Protein AF-A0A3P6ANQ4-F1 (afdb_monomer_lite)

Structure (mmCIF, N/CA/C/O backbone):
data_AF-A0A3P6ANQ4-F1
#
_entry.id   AF-A0A3P6ANQ4-F1
#
loop_
_atom_site.group_PDB
_atom_site.id
_atom_site.type_symbol
_atom_site.label_atom_id
_atom_site.label_alt_id
_atom_site.label_comp_id
_atom_site.label_asym_id
_atom_site.label_entity_id
_atom_site.label_seq_id
_atom_site.pdbx_PDB_ins_code
_atom_site.Cartn_x
_atom_site.Cartn_y
_atom_site.Cartn_z
_atom_site.occupancy
_atom_site.B_iso_or_equiv
_atom_site.auth_seq_id
_atom_site.auth_comp_id
_atom_site.auth_asym_id
_atom_site.auth_atom_id
_atom_site.pdbx_PDB_model_num
ATOM 1 N N . MET A 1 1 ? -44.091 -36.560 43.393 1.00 47.03 1 MET A N 1
ATOM 2 C CA . MET A 1 1 ? -44.388 -35.277 42.717 1.00 47.03 1 MET A CA 1
ATOM 3 C C . MET A 1 1 ? -43.447 -34.206 43.267 1.00 47.03 1 MET A C 1
ATOM 5 O O . MET A 1 1 ? -43.835 -33.350 44.038 1.00 47.03 1 MET A O 1
ATOM 9 N N . ALA A 1 2 ? -42.141 -34.429 43.139 1.00 49.62 2 ALA A N 1
ATOM 10 C CA . ALA A 1 2 ? -41.347 -33.830 42.063 1.00 49.62 2 ALA A CA 1
ATOM 11 C C . ALA A 1 2 ? -41.420 -32.296 42.126 1.00 49.62 2 ALA A C 1
ATOM 13 O O . ALA A 1 2 ? -42.155 -31.659 41.376 1.00 49.62 2 ALA A O 1
ATOM 14 N N . ALA A 1 3 ? -40.677 -31.740 43.086 1.00 56.06 3 ALA A N 1
ATOM 15 C CA . ALA A 1 3 ? -40.328 -30.333 43.108 1.00 56.06 3 ALA A CA 1
ATOM 16 C C . ALA A 1 3 ? -39.668 -29.984 41.767 1.00 56.06 3 ALA A C 1
ATOM 18 O O . ALA A 1 3 ? -38.678 -30.599 41.372 1.00 56.06 3 ALA A O 1
ATOM 19 N N . LEU A 1 4 ? -40.265 -29.037 41.046 1.00 59.59 4 LEU A N 1
ATOM 20 C CA . LEU A 1 4 ? -39.688 -28.428 39.856 1.00 59.59 4 LEU A CA 1
ATOM 21 C C . LEU A 1 4 ? -38.474 -27.598 40.282 1.00 59.59 4 LEU A C 1
ATOM 23 O O . LEU A 1 4 ? -38.595 -26.403 40.553 1.00 59.59 4 LEU A O 1
ATOM 27 N N . GLU A 1 5 ? -37.306 -28.228 40.335 1.00 62.28 5 GLU A N 1
ATOM 28 C CA . GLU A 1 5 ? -36.037 -27.512 40.357 1.00 62.28 5 GLU A CA 1
ATOM 29 C C . GLU A 1 5 ? -35.873 -26.812 39.001 1.00 62.28 5 GLU A C 1
ATOM 31 O O . GLU A 1 5 ? -35.410 -27.388 38.017 1.00 62.28 5 GLU A O 1
ATOM 36 N N . ARG A 1 6 ? -36.346 -25.564 38.906 1.00 56.56 6 ARG A N 1
ATOM 37 C CA . ARG A 1 6 ? -36.034 -24.705 37.764 1.00 56.56 6 ARG A CA 1
ATOM 38 C C . ARG A 1 6 ? -34.546 -24.378 37.827 1.00 56.56 6 ARG A C 1
ATOM 40 O O . ARG A 1 6 ? -34.136 -23.498 38.577 1.00 56.56 6 ARG A O 1
ATOM 47 N N . SER A 1 7 ? -33.755 -25.060 37.006 1.00 58.94 7 SER A N 1
ATOM 48 C CA . SER A 1 7 ? -32.386 -24.671 36.684 1.00 58.94 7 SER A CA 1
ATOM 49 C C . SER A 1 7 ? -32.382 -23.225 36.177 1.00 58.94 7 SER A C 1
ATOM 51 O O . SER A 1 7 ? -32.865 -22.937 35.079 1.00 58.94 7 SER A O 1
ATOM 53 N N . GLN A 1 8 ? -31.881 -22.301 36.991 1.00 61.66 8 GLN A N 1
ATOM 54 C CA . GLN A 1 8 ? -31.682 -20.911 36.598 1.00 61.66 8 GLN A CA 1
ATOM 55 C C . GLN A 1 8 ? -30.683 -20.894 35.422 1.00 61.66 8 GLN A C 1
ATOM 57 O O . GLN A 1 8 ? -29.601 -21.470 35.564 1.00 61.66 8 GLN A O 1
ATOM 62 N N . PRO A 1 9 ? -31.021 -20.323 34.247 1.00 60.84 9 PRO A N 1
ATOM 63 C CA . PRO A 1 9 ? -30.153 -20.417 33.081 1.00 60.84 9 PRO A CA 1
ATOM 64 C C . PRO A 1 9 ? -28.822 -19.711 33.372 1.00 60.84 9 PRO A C 1
ATOM 66 O O . PRO A 1 9 ? -28.815 -18.649 34.005 1.00 60.84 9 PRO A O 1
ATOM 69 N N . PRO A 1 10 ? -27.688 -20.290 32.950 1.00 58.88 10 PRO A N 1
ATOM 70 C CA . PRO A 1 10 ? -26.375 -19.742 33.245 1.00 58.88 10 PRO A CA 1
ATOM 71 C C . PRO A 1 10 ? -26.253 -18.314 32.694 1.00 58.88 10 PRO A C 1
ATOM 73 O O . PRO A 1 10 ? -26.329 -18.090 31.492 1.00 58.88 10 PRO A O 1
ATOM 76 N N . GLY A 1 11 ? -26.069 -17.347 33.597 1.00 63.78 11 GLY A N 1
ATOM 77 C CA . GLY A 1 11 ? -25.426 -16.052 33.351 1.00 63.78 11 GLY A CA 1
ATOM 78 C C . GLY A 1 11 ? -25.778 -15.307 32.057 1.00 63.78 11 GLY A C 1
ATOM 79 O O . GLY A 1 11 ? -24.875 -14.876 31.346 1.00 63.78 11 GLY A O 1
ATOM 80 N N . THR A 1 12 ? -27.057 -15.063 31.761 1.00 66.75 12 THR A N 1
ATOM 81 C CA . THR A 1 12 ? -27.478 -14.216 30.619 1.00 66.75 12 THR A CA 1
ATOM 82 C C . THR A 1 12 ? -26.772 -12.848 30.600 1.00 66.75 12 THR A C 1
ATOM 84 O O . THR A 1 12 ? -26.488 -12.283 29.546 1.00 66.75 12 THR A O 1
ATOM 87 N N . SER A 1 13 ? -26.434 -12.316 31.777 1.00 66.69 13 SER A N 1
ATOM 88 C CA . SER A 1 13 ? -25.791 -11.013 31.953 1.00 66.69 13 SER A CA 1
ATOM 89 C C . SER A 1 13 ? -24.297 -10.980 31.606 1.00 66.69 13 SER A C 1
ATOM 91 O O . SER A 1 13 ? -23.810 -9.915 31.230 1.00 66.69 13 SER A O 1
ATOM 93 N N . SER A 1 14 ? -23.559 -12.090 31.701 1.00 71.00 14 SER A N 1
ATOM 94 C CA . SER A 1 14 ? -22.146 -12.157 31.289 1.00 71.00 14 SER A CA 1
ATOM 95 C C . SER A 1 14 ? -22.010 -12.400 29.786 1.00 71.00 14 SER A C 1
ATOM 97 O O . SER A 1 14 ? -21.191 -11.749 29.139 1.00 71.00 14 SER A O 1
ATOM 99 N N . ALA A 1 15 ? -22.873 -13.240 29.205 1.00 76.19 15 ALA A N 1
ATOM 100 C CA . ALA A 1 15 ? -22.937 -13.442 27.756 1.00 76.19 15 ALA A CA 1
ATOM 101 C C . ALA A 1 15 ? -23.245 -12.132 27.006 1.00 76.19 15 ALA A C 1
ATOM 103 O O . ALA A 1 15 ? -22.585 -11.803 26.022 1.00 76.19 15 ALA A O 1
ATOM 104 N N . MET A 1 16 ? -24.192 -11.340 27.521 1.00 72.31 16 MET A N 1
ATOM 105 C CA . MET A 1 16 ? -24.553 -10.047 26.939 1.00 72.31 16 MET A CA 1
ATOM 106 C C . MET A 1 16 ? -23.396 -9.036 27.014 1.00 72.31 16 MET A C 1
ATOM 108 O O . MET A 1 16 ? -23.088 -8.391 26.016 1.00 72.31 16 MET A O 1
ATOM 112 N N . ARG A 1 17 ? -22.693 -8.940 28.154 1.00 80.62 17 ARG A N 1
ATOM 113 C CA . ARG A 1 17 ? -21.507 -8.067 28.300 1.00 80.62 17 ARG A CA 1
ATOM 114 C C . ARG A 1 17 ? -20.395 -8.422 27.311 1.00 80.62 17 ARG A C 1
ATOM 116 O O . ARG A 1 17 ? -19.796 -7.520 26.732 1.00 80.62 17 ARG A O 1
ATOM 123 N N . ASN A 1 18 ? -20.155 -9.713 27.084 1.00 82.12 18 ASN A N 1
ATOM 124 C CA . ASN A 1 18 ? -19.151 -10.176 26.126 1.00 82.12 18 ASN A CA 1
ATOM 125 C C . ASN A 1 18 ? -19.540 -9.816 24.686 1.00 82.12 18 ASN A C 1
ATOM 127 O O . ASN A 1 18 ? -18.702 -9.310 23.946 1.00 82.12 18 ASN A O 1
ATOM 131 N N . ALA A 1 19 ? -20.813 -9.989 24.315 1.00 82.38 19 ALA A N 1
ATOM 132 C CA . ALA A 1 19 ? -21.312 -9.605 22.994 1.00 82.38 19 ALA A CA 1
ATOM 133 C C . ALA A 1 19 ? -21.144 -8.097 22.723 1.00 82.38 19 ALA A C 1
ATOM 135 O O . ALA A 1 19 ? -20.642 -7.714 21.666 1.00 82.38 19 ALA A O 1
ATOM 136 N N . PHE A 1 20 ? -21.478 -7.240 23.695 1.00 85.62 20 PHE A N 1
ATOM 137 C CA . PHE A 1 20 ? -21.231 -5.795 23.594 1.00 85.62 20 PHE A CA 1
ATOM 138 C C . PHE A 1 20 ? -19.737 -5.461 23.473 1.00 85.62 20 PHE A C 1
ATOM 140 O O . PHE A 1 20 ? -19.364 -4.606 22.669 1.00 85.62 20 PHE A O 1
ATOM 147 N N . GLY A 1 21 ? -18.875 -6.158 24.221 1.00 88.00 21 GLY A N 1
ATOM 148 C CA . GLY A 1 21 ? -17.423 -5.998 24.132 1.00 88.00 21 GLY A CA 1
ATOM 149 C C . GLY A 1 21 ? -16.863 -6.353 22.751 1.00 88.00 21 GLY A C 1
ATOM 150 O O . GLY A 1 21 ? -16.054 -5.603 22.205 1.00 88.00 21 GLY A O 1
ATOM 151 N N . THR A 1 22 ? -17.327 -7.450 22.146 1.00 90.81 22 THR A N 1
ATOM 152 C CA . THR A 1 22 ? -16.903 -7.863 20.799 1.00 90.81 22 THR A CA 1
ATOM 153 C C . THR A 1 22 ? -17.342 -6.864 19.731 1.00 90.81 22 THR A C 1
ATOM 155 O O . THR A 1 22 ? -16.540 -6.508 18.869 1.00 90.81 22 THR A O 1
ATOM 158 N N . VAL A 1 23 ? -18.580 -6.365 19.802 1.00 92.81 23 VAL A N 1
ATOM 159 C CA . VAL A 1 23 ? -19.089 -5.362 18.850 1.00 92.81 23 VAL A CA 1
ATOM 160 C C . VAL A 1 23 ? -18.302 -4.057 18.956 1.00 92.81 23 VAL A C 1
ATOM 162 O O . VAL A 1 23 ? -17.895 -3.500 17.937 1.00 92.81 23 VAL A O 1
ATOM 165 N N . LEU A 1 24 ? -18.027 -3.594 20.178 1.00 92.31 24 LEU A N 1
ATOM 166 C CA . LEU A 1 24 ? -17.223 -2.393 20.403 1.00 92.31 24 LEU A CA 1
ATOM 167 C C . LEU A 1 24 ? -15.790 -2.566 19.880 1.00 92.31 24 LEU A C 1
ATOM 169 O O . LEU A 1 24 ? -15.264 -1.675 19.217 1.00 92.31 24 LEU A O 1
ATOM 173 N N . SER A 1 25 ? -15.173 -3.720 20.136 1.00 91.00 25 SER A N 1
ATOM 174 C CA . SER A 1 25 ? -13.830 -4.032 19.642 1.00 91.00 25 SER A CA 1
ATOM 175 C C . SER A 1 25 ? -13.776 -4.054 18.112 1.00 91.00 25 SER A C 1
ATOM 177 O O . SER A 1 25 ? -12.899 -3.421 17.525 1.00 91.00 25 SER A O 1
ATOM 179 N N . ALA A 1 26 ? -14.748 -4.695 17.459 1.00 94.31 26 ALA A N 1
ATOM 180 C CA . ALA A 1 26 ? -14.847 -4.710 16.002 1.00 94.31 26 ALA A CA 1
ATOM 181 C C . ALA A 1 26 ? -15.015 -3.295 15.426 1.00 94.31 26 ALA A C 1
ATOM 183 O O . ALA A 1 26 ? -14.351 -2.947 14.450 1.00 94.31 26 ALA A O 1
ATOM 184 N N . LEU A 1 27 ? -15.841 -2.456 16.059 1.00 95.94 27 LEU A N 1
ATOM 185 C CA . LEU A 1 27 ? -16.048 -1.070 15.639 1.00 95.94 27 LEU A CA 1
ATOM 186 C C . LEU A 1 27 ? -14.746 -0.265 15.726 1.00 95.94 27 LEU A C 1
ATOM 188 O O . LEU A 1 27 ? -14.389 0.419 14.770 1.00 95.94 27 LEU A O 1
ATOM 192 N N . ILE A 1 28 ? -14.001 -0.395 16.827 1.00 95.94 28 ILE A N 1
ATOM 193 C CA . ILE A 1 28 ? -12.708 0.281 17.005 1.00 95.94 28 ILE A CA 1
ATOM 194 C C . ILE A 1 28 ? -11.698 -0.173 15.941 1.00 95.94 28 ILE A C 1
ATOM 196 O O . ILE A 1 28 ? -11.013 0.669 15.361 1.00 95.94 28 ILE A O 1
ATOM 200 N N . LEU A 1 29 ? -11.628 -1.472 15.634 1.00 95.69 29 LEU A N 1
ATOM 201 C CA . LEU A 1 29 ? -10.732 -1.993 14.594 1.00 95.69 29 LEU A CA 1
ATOM 202 C C . LEU A 1 29 ? -11.073 -1.440 13.205 1.00 95.69 29 LEU A C 1
ATOM 204 O O . LEU A 1 29 ? -10.171 -1.037 12.469 1.00 95.69 29 LEU A O 1
ATOM 208 N N . VAL A 1 30 ? -12.362 -1.357 12.867 1.00 96.38 30 VAL A N 1
ATOM 209 C CA . VAL A 1 30 ? -12.815 -0.731 11.615 1.00 96.38 30 VAL A CA 1
ATOM 210 C C . VAL A 1 30 ? -12.443 0.752 11.591 1.00 96.38 30 VAL A C 1
ATOM 212 O O . VAL A 1 30 ? -11.924 1.233 10.584 1.00 96.38 30 VAL A O 1
ATOM 215 N N . LEU A 1 31 ? -12.639 1.470 12.700 1.00 96.00 31 LEU A N 1
ATOM 216 C CA . LEU A 1 31 ? -12.332 2.898 12.794 1.00 96.00 31 LEU A CA 1
ATOM 217 C C . LEU A 1 31 ? -10.834 3.174 12.590 1.00 96.00 31 LEU A C 1
ATOM 219 O O . LEU A 1 31 ? -10.466 4.067 11.826 1.00 96.00 31 LEU A O 1
ATOM 223 N N . ILE A 1 32 ? -9.970 2.375 13.225 1.00 96.44 32 ILE A N 1
ATOM 224 C CA . ILE A 1 32 ? -8.512 2.460 13.061 1.00 96.44 32 ILE A CA 1
ATOM 225 C C . ILE A 1 32 ? -8.114 2.108 11.622 1.00 96.44 32 ILE A C 1
ATOM 227 O O . ILE A 1 32 ? -7.255 2.779 11.052 1.00 96.44 32 ILE A O 1
ATOM 231 N N . GLY A 1 33 ? -8.757 1.109 11.007 1.00 95.25 33 GLY A N 1
ATOM 232 C CA . GLY A 1 33 ? -8.521 0.739 9.609 1.00 95.25 33 GLY A CA 1
ATOM 233 C C . GLY A 1 33 ? -8.838 1.874 8.630 1.00 95.25 33 GLY A C 1
ATOM 234 O O . GLY A 1 33 ? -8.011 2.208 7.780 1.00 95.25 33 GLY A O 1
ATOM 235 N N . VAL A 1 34 ? -9.995 2.523 8.790 1.00 95.69 34 VAL A N 1
ATOM 236 C CA . VAL A 1 34 ? -10.398 3.680 7.969 1.00 95.69 34 VAL A CA 1
ATOM 237 C C . VAL A 1 34 ? -9.457 4.867 8.184 1.00 95.69 34 VAL A C 1
ATOM 239 O O . VAL A 1 34 ? -9.057 5.523 7.218 1.00 95.69 34 VAL A O 1
ATOM 242 N N . LEU A 1 35 ? -9.054 5.128 9.430 1.00 94.62 35 LEU A N 1
ATOM 243 C CA . LEU A 1 35 ? -8.107 6.194 9.754 1.00 94.62 35 LEU A CA 1
ATOM 244 C C . LEU A 1 35 ? -6.736 5.944 9.108 1.00 94.62 35 LEU A C 1
ATOM 246 O O . LEU A 1 35 ? -6.196 6.829 8.446 1.00 94.62 35 LEU A O 1
ATOM 250 N N . ALA A 1 36 ? -6.194 4.731 9.244 1.00 93.75 36 ALA A N 1
ATOM 251 C CA . ALA A 1 36 ? -4.908 4.346 8.664 1.00 93.75 36 ALA A CA 1
ATOM 252 C C . ALA A 1 36 ? -4.912 4.452 7.130 1.00 93.75 36 ALA A C 1
ATOM 254 O O . ALA A 1 36 ? -3.947 4.937 6.533 1.00 93.75 36 ALA A O 1
ATOM 255 N N . PHE A 1 37 ? -6.014 4.046 6.494 1.00 91.81 37 PHE A N 1
ATOM 256 C CA . PHE A 1 37 ? -6.200 4.190 5.052 1.00 91.81 37 PHE A CA 1
ATOM 257 C C . PHE A 1 37 ? -6.244 5.665 4.628 1.00 91.81 37 PHE A C 1
ATOM 259 O O . PHE A 1 37 ? -5.557 6.064 3.687 1.00 91.81 37 PHE A O 1
ATOM 266 N N . SER A 1 38 ? -6.973 6.494 5.377 1.00 91.00 38 SER A N 1
ATOM 267 C CA . SER A 1 38 ? -7.088 7.934 5.113 1.00 91.00 38 SER A CA 1
ATOM 268 C C . SER A 1 38 ? -5.741 8.661 5.225 1.00 91.00 38 SER A C 1
ATOM 270 O O . SER A 1 38 ? -5.422 9.489 4.373 1.00 91.00 38 SER A O 1
ATOM 272 N N . ILE A 1 39 ? -4.909 8.314 6.219 1.00 91.12 39 ILE A N 1
ATOM 273 C CA . ILE A 1 39 ? -3.554 8.878 6.384 1.00 91.12 39 ILE A CA 1
ATOM 274 C C . ILE A 1 39 ? -2.681 8.586 5.154 1.00 91.12 39 ILE A C 1
ATOM 276 O O . ILE A 1 39 ? -1.958 9.467 4.692 1.00 91.12 39 ILE A O 1
ATOM 280 N N . ARG A 1 40 ? -2.761 7.373 4.589 1.00 87.69 40 ARG A N 1
ATOM 281 C CA . ARG A 1 40 ? -1.992 7.009 3.386 1.00 87.69 40 ARG A CA 1
ATOM 282 C C . ARG A 1 40 ? -2.489 7.722 2.129 1.00 87.69 40 ARG A C 1
ATOM 284 O O . ARG A 1 40 ? -1.676 8.124 1.301 1.00 87.69 40 ARG A O 1
ATOM 291 N N . LEU A 1 41 ? -3.801 7.916 1.997 1.00 83.81 41 LEU A N 1
ATOM 292 C CA . LEU A 1 41 ? -4.387 8.620 0.853 1.00 83.81 41 LEU A CA 1
ATOM 293 C C . LEU A 1 41 ? -4.100 10.126 0.849 1.00 83.81 41 LEU A C 1
ATOM 295 O O . LEU A 1 41 ? -4.041 10.725 -0.224 1.00 83.81 41 LEU A O 1
ATOM 299 N N . PHE A 1 42 ? -3.883 10.742 2.015 1.00 76.19 42 PHE A N 1
ATOM 300 C CA . PHE A 1 42 ? -3.613 12.181 2.117 1.00 76.19 42 PHE A CA 1
ATOM 301 C C . PHE A 1 42 ? -2.392 12.621 1.292 1.00 76.19 42 PHE A C 1
ATOM 303 O O . PHE A 1 42 ? -2.410 13.686 0.675 1.00 76.19 42 PHE A O 1
ATOM 310 N N . SER A 1 43 ? -1.356 11.778 1.220 1.00 74.62 43 SER A N 1
ATOM 311 C CA . SER A 1 43 ? -0.168 12.043 0.400 1.00 74.62 43 SER A CA 1
ATOM 312 C C . SER A 1 43 ? -0.455 11.968 -1.104 1.00 74.62 43 SER A C 1
ATOM 314 O O . SER A 1 43 ? 0.159 12.699 -1.869 1.00 74.62 43 SER A O 1
ATOM 316 N N . VAL A 1 44 ? -1.391 11.114 -1.529 1.00 74.00 44 VAL A N 1
ATOM 317 C CA . VAL A 1 44 ? -1.711 10.863 -2.948 1.00 74.00 44 VAL A CA 1
ATOM 318 C C . VAL A 1 44 ? -2.649 11.928 -3.528 1.00 74.00 44 VAL A C 1
ATOM 320 O O . VAL A 1 44 ? -2.600 12.218 -4.716 1.00 74.00 44 VAL A O 1
ATOM 323 N N . ILE A 1 45 ? -3.521 12.519 -2.704 1.00 75.62 45 ILE A N 1
ATOM 324 C CA . ILE A 1 45 ? -4.485 13.540 -3.156 1.00 75.62 45 ILE A CA 1
ATOM 325 C C . ILE A 1 45 ? -3.813 14.911 -3.323 1.00 75.62 45 ILE A C 1
ATOM 327 O O . ILE A 1 45 ? -4.210 15.697 -4.180 1.00 75.62 45 ILE A O 1
ATOM 331 N N . LYS A 1 46 ? -2.822 15.228 -2.480 1.00 72.06 46 LYS A N 1
ATOM 332 C CA . LYS A 1 46 ? -2.207 16.563 -2.426 1.00 72.06 46 LYS A CA 1
ATOM 333 C C . LYS A 1 46 ? -1.042 16.728 -3.400 1.00 72.06 46 LYS A C 1
ATOM 335 O O . LYS A 1 46 ? -0.870 17.796 -3.981 1.00 72.06 46 LYS A O 1
ATOM 340 N N . TYR A 1 47 ? -0.235 15.688 -3.532 1.00 65.62 47 TYR A N 1
ATOM 341 C CA . TYR A 1 47 ? 0.826 15.606 -4.517 1.00 65.62 47 TYR A CA 1
ATOM 342 C C . TYR A 1 47 ? 0.258 14.687 -5.586 1.00 65.62 47 TYR A C 1
ATOM 344 O O . TYR A 1 47 ? 0.060 13.509 -5.306 1.00 65.62 47 TYR A O 1
ATOM 352 N N . GLU A 1 48 ? -0.129 15.254 -6.733 1.00 58.84 48 GLU A N 1
ATOM 353 C CA . GLU A 1 48 ? -0.603 14.514 -7.908 1.00 58.84 48 GLU A CA 1
ATOM 354 C C . GLU A 1 48 ? 0.159 13.190 -8.030 1.00 58.84 48 GLU A C 1
ATOM 356 O O . GLU A 1 48 ? 1.367 13.171 -7.790 1.00 58.84 48 GLU A O 1
ATOM 361 N N . SER A 1 49 ? -0.529 12.082 -8.338 1.00 57.31 49 SER A N 1
ATOM 362 C CA . SER A 1 49 ? 0.066 10.739 -8.352 1.00 57.31 49 SER A CA 1
ATOM 363 C C . SER A 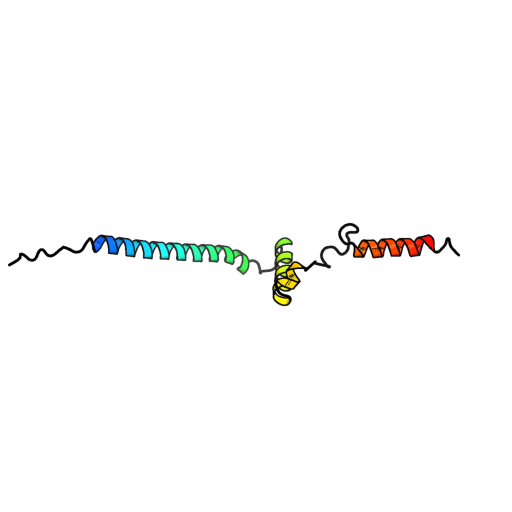1 49 ? 1.012 10.538 -9.546 1.00 57.31 49 SER A C 1
ATOM 365 O O . SER A 1 49 ? 0.873 9.598 -10.327 1.00 57.31 49 SER A O 1
ATOM 367 N N . VAL A 1 50 ? 1.959 11.449 -9.722 1.00 59.56 50 VAL A N 1
ATOM 368 C CA . VAL A 1 50 ? 3.131 11.290 -10.553 1.00 59.56 50 VAL A CA 1
ATOM 369 C C . VAL A 1 50 ? 4.146 10.527 -9.712 1.00 59.56 50 VAL A C 1
ATOM 371 O O . VAL A 1 50 ? 4.525 10.920 -8.609 1.00 59.56 50 VAL A O 1
ATOM 374 N N . ILE A 1 51 ? 4.560 9.375 -10.228 1.00 62.50 51 ILE A N 1
ATOM 375 C CA . ILE A 1 51 ? 5.592 8.544 -9.618 1.00 62.50 51 ILE A CA 1
ATOM 376 C C . ILE A 1 51 ? 6.923 9.292 -9.784 1.00 62.50 51 ILE A C 1
ATOM 378 O O . ILE A 1 51 ? 7.551 9.225 -10.835 1.00 62.50 51 ILE A O 1
ATOM 382 N N . HIS A 1 52 ? 7.320 10.062 -8.773 1.00 56.34 52 HIS A N 1
ATOM 383 C CA . HIS A 1 52 ? 8.564 10.845 -8.792 1.00 56.34 52 HIS A CA 1
ATOM 384 C C . HIS A 1 52 ? 9.791 10.057 -8.316 1.00 56.34 52 HIS A C 1
ATOM 386 O O . HIS A 1 52 ? 10.911 10.557 -8.382 1.00 56.34 52 HIS A O 1
ATOM 392 N N . GLU A 1 53 ? 9.586 8.829 -7.845 1.00 58.78 53 GLU A N 1
ATOM 393 C CA . GLU A 1 53 ? 10.647 7.938 -7.398 1.00 58.78 53 GLU A CA 1
ATOM 394 C C . GLU A 1 53 ? 10.901 6.890 -8.485 1.00 58.78 53 GLU A C 1
ATOM 396 O O . GLU A 1 53 ? 9.976 6.348 -9.083 1.00 58.78 53 GLU A O 1
ATOM 401 N N . PHE A 1 54 ? 12.164 6.628 -8.790 1.00 51.84 54 PHE A N 1
ATOM 402 C CA . PHE A 1 54 ? 12.569 5.712 -9.859 1.00 51.84 54 PHE A CA 1
ATOM 403 C C . PHE A 1 54 ? 12.086 4.261 -9.622 1.00 51.84 54 PHE A C 1
ATOM 405 O O . PHE A 1 54 ? 11.835 3.518 -10.570 1.00 51.84 54 PHE A O 1
ATOM 412 N N . ASP A 1 55 ? 11.885 3.884 -8.357 1.00 66.62 55 ASP A N 1
ATOM 413 C CA . ASP A 1 55 ? 11.630 2.509 -7.913 1.00 66.62 55 ASP A CA 1
ATOM 414 C C . ASP A 1 55 ? 10.204 1.986 -8.222 1.00 66.62 55 ASP A C 1
ATOM 416 O O . ASP A 1 55 ? 10.056 0.904 -8.802 1.00 66.62 55 ASP A O 1
ATOM 420 N N 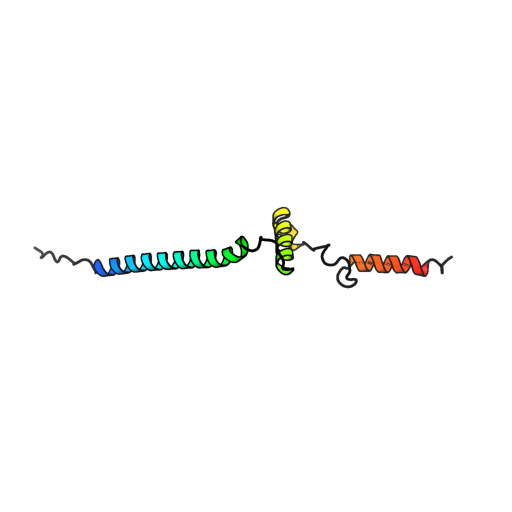. PRO A 1 56 ? 9.110 2.736 -7.960 1.00 71.88 56 PRO A N 1
ATOM 421 C CA . PRO A 1 56 ? 7.758 2.256 -8.248 1.00 71.88 56 PRO A CA 1
ATOM 422 C C . PRO A 1 56 ? 7.424 2.224 -9.749 1.00 71.88 56 PRO A C 1
ATOM 424 O O . PRO A 1 56 ? 6.517 1.493 -10.154 1.00 71.88 56 PRO A O 1
ATOM 427 N N . TYR A 1 57 ? 8.154 2.969 -10.590 1.00 72.81 57 TYR A N 1
ATOM 428 C CA . TYR A 1 57 ? 7.959 2.964 -12.046 1.00 72.81 57 TYR A CA 1
ATOM 429 C C . TYR A 1 57 ? 8.331 1.613 -12.672 1.00 72.81 57 TYR A C 1
ATOM 431 O O . TYR A 1 57 ? 7.629 1.121 -13.562 1.00 72.81 57 TYR A O 1
ATOM 439 N N . PHE A 1 58 ? 9.390 0.971 -12.169 1.00 77.56 58 PHE A N 1
ATOM 440 C CA . PHE A 1 58 ? 9.761 -0.379 -12.590 1.00 77.56 58 PHE A CA 1
ATOM 441 C C . PHE A 1 58 ? 8.641 -1.378 -12.269 1.00 77.56 58 PHE A C 1
ATOM 443 O O . PHE A 1 58 ? 8.135 -2.054 -13.166 1.00 77.56 58 PHE A O 1
ATOM 450 N N . ASN A 1 59 ? 8.164 -1.384 -11.022 1.00 81.56 59 ASN A N 1
ATOM 451 C CA . ASN A 1 59 ? 7.083 -2.269 -10.576 1.00 81.56 59 ASN A CA 1
ATOM 452 C C . ASN A 1 59 ? 5.774 -2.051 -11.358 1.00 81.56 59 ASN A C 1
ATOM 454 O O . ASN A 1 59 ? 5.060 -3.010 -11.669 1.00 81.56 59 ASN A O 1
ATOM 458 N N . TYR A 1 60 ? 5.471 -0.807 -11.741 1.00 83.06 60 TYR A N 1
ATOM 459 C CA . TYR A 1 60 ? 4.330 -0.501 -12.604 1.00 83.06 60 TYR A CA 1
ATOM 460 C C . TYR A 1 60 ? 4.458 -1.161 -13.987 1.00 83.06 60 TYR A C 1
ATOM 462 O O . TYR A 1 60 ? 3.524 -1.829 -14.434 1.00 83.06 60 TYR A O 1
ATOM 470 N N . ARG A 1 61 ? 5.619 -1.052 -14.648 1.00 80.00 61 ARG A N 1
ATOM 471 C CA . ARG A 1 61 ? 5.861 -1.672 -15.967 1.00 80.00 61 ARG A CA 1
ATOM 472 C C . ARG A 1 61 ? 5.780 -3.198 -15.936 1.00 80.00 61 ARG A C 1
ATOM 474 O O . ARG A 1 61 ? 5.182 -3.793 -16.830 1.00 80.00 61 ARG A O 1
ATOM 481 N N . VAL A 1 62 ? 6.354 -3.809 -14.903 1.00 83.19 62 VAL A N 1
ATOM 482 C CA . VAL A 1 62 ? 6.306 -5.259 -14.640 1.00 83.19 62 VAL A CA 1
ATOM 483 C C . VAL A 1 62 ? 4.844 -5.713 -14.541 1.00 83.19 62 VAL A C 1
ATOM 485 O O . VAL A 1 62 ? 4.433 -6.672 -15.189 1.00 83.19 62 VAL A O 1
ATOM 488 N N . THR A 1 63 ? 4.026 -4.965 -13.794 1.00 84.56 63 THR A N 1
ATOM 489 C CA . THR A 1 63 ? 2.599 -5.271 -13.609 1.00 84.56 63 THR A CA 1
ATOM 490 C C . THR A 1 63 ? 1.796 -5.094 -14.901 1.00 84.56 63 THR A C 1
ATOM 492 O O . THR A 1 63 ? 0.920 -5.904 -15.199 1.00 84.56 63 THR A O 1
ATOM 495 N N . GLN A 1 64 ? 2.111 -4.074 -15.706 1.00 84.00 64 GLN A N 1
ATOM 496 C CA . GLN A 1 64 ? 1.515 -3.892 -17.034 1.00 84.00 64 GLN A CA 1
ATOM 497 C C . GLN A 1 64 ? 1.839 -5.070 -17.966 1.00 84.00 64 GLN A C 1
ATOM 499 O O . GLN A 1 64 ? 0.951 -5.558 -18.663 1.00 84.00 64 GLN A O 1
ATOM 504 N N . PHE A 1 65 ? 3.078 -5.572 -17.962 1.00 82.81 65 PHE A N 1
ATOM 505 C CA . PHE A 1 65 ? 3.442 -6.760 -18.740 1.00 82.81 65 PHE A CA 1
ATOM 506 C C . PHE A 1 65 ? 2.699 -8.008 -18.241 1.00 82.81 65 PHE A C 1
ATOM 508 O O . PHE A 1 65 ? 2.100 -8.732 -19.037 1.00 82.81 65 PHE A O 1
ATOM 515 N N . LEU A 1 66 ? 2.665 -8.217 -16.920 1.00 84.69 66 LEU A N 1
ATOM 516 C CA . LEU A 1 66 ? 1.971 -9.343 -16.295 1.00 84.69 66 LEU A CA 1
ATOM 517 C C . LEU A 1 66 ? 0.470 -9.357 -16.628 1.00 84.69 66 LEU A C 1
ATOM 519 O O . LEU A 1 66 ? -0.085 -10.418 -16.906 1.00 84.69 66 LEU A O 1
ATOM 523 N N . SER A 1 67 ? -0.180 -8.190 -16.638 1.00 86.94 67 SER A N 1
ATOM 524 C CA . SER A 1 67 ? -1.605 -8.072 -16.966 1.00 86.94 67 SER A CA 1
ATOM 525 C C . SER A 1 67 ? -1.919 -8.387 -18.430 1.00 86.94 67 SER A C 1
ATOM 527 O O . SER A 1 67 ? -3.031 -8.823 -18.717 1.00 86.94 67 SER A O 1
ATOM 529 N N . ASN A 1 68 ? -0.982 -8.139 -19.346 1.00 85.56 68 ASN A N 1
ATOM 530 C CA . ASN A 1 68 ? -1.212 -8.289 -20.784 1.00 85.56 68 ASN A CA 1
ATOM 531 C C . ASN A 1 68 ? -0.810 -9.676 -21.309 1.00 85.56 68 ASN A C 1
ATOM 533 O O . ASN A 1 68 ? -1.488 -10.206 -22.184 1.00 85.56 68 ASN A O 1
ATOM 537 N N . ASN A 1 69 ? 0.255 -10.274 -20.763 1.00 81.69 69 ASN A N 1
ATOM 538 C CA . ASN A 1 69 ? 0.834 -11.525 -21.277 1.00 81.69 69 ASN A CA 1
ATOM 539 C C . ASN A 1 69 ? 0.627 -12.728 -20.338 1.00 81.69 69 ASN A C 1
ATOM 541 O O . ASN A 1 69 ? 0.827 -13.876 -20.731 1.00 81.69 69 ASN A O 1
ATOM 545 N N . GLY A 1 70 ? 0.178 -12.486 -19.103 1.00 85.06 70 GLY A N 1
ATOM 546 C CA . GLY A 1 70 ? -0.081 -13.528 -18.116 1.00 85.06 70 GLY A CA 1
ATOM 547 C C . GLY A 1 70 ? 1.179 -14.052 -17.420 1.00 85.06 70 GLY A C 1
ATOM 548 O O . GLY A 1 70 ? 2.312 -13.701 -17.740 1.00 85.06 70 GLY A O 1
ATOM 549 N N . ILE A 1 71 ? 0.968 -14.910 -16.419 1.00 82.31 71 ILE A N 1
ATOM 550 C CA . ILE A 1 71 ? 2.017 -15.375 -15.492 1.00 82.31 71 ILE A CA 1
ATOM 551 C C . ILE A 1 71 ? 3.070 -16.251 -16.194 1.00 82.31 71 ILE A C 1
ATOM 553 O O . ILE A 1 71 ? 4.228 -16.264 -15.787 1.00 82.31 71 ILE A O 1
ATOM 557 N N . TYR A 1 72 ? 2.683 -16.987 -17.239 1.00 80.06 72 TYR A N 1
ATOM 558 C CA . TYR A 1 72 ? 3.580 -17.920 -17.926 1.00 80.06 72 TYR A CA 1
ATOM 559 C C . TYR A 1 72 ? 4.635 -17.195 -18.770 1.00 80.06 72 TYR A C 1
ATOM 561 O O . TYR A 1 72 ? 5.826 -17.460 -18.639 1.00 80.06 72 TYR A O 1
ATOM 569 N N . GLU A 1 73 ? 4.205 -16.213 -19.562 1.00 76.12 73 GLU A N 1
ATOM 570 C CA . GLU A 1 73 ? 5.106 -15.349 -20.328 1.00 76.12 73 GLU A CA 1
ATOM 571 C C . GLU A 1 73 ? 5.888 -14.399 -19.409 1.00 76.12 73 GLU A C 1
ATOM 573 O O . GLU A 1 73 ? 7.026 -14.053 -19.703 1.00 76.12 73 GLU A O 1
ATOM 578 N N . PHE A 1 74 ? 5.325 -14.027 -18.252 1.00 81.69 74 PHE A N 1
ATOM 579 C CA . PHE A 1 74 ? 6.026 -13.246 -17.228 1.00 81.69 74 PHE A CA 1
ATOM 580 C C . PHE A 1 74 ? 7.248 -13.965 -16.644 1.00 81.69 74 PHE A C 1
ATOM 582 O O . PHE A 1 74 ? 8.272 -13.331 -16.409 1.00 81.69 74 PHE A O 1
ATOM 589 N N . TRP A 1 75 ? 7.173 -15.280 -16.428 1.00 77.81 75 TRP A N 1
ATOM 590 C CA . TRP A 1 75 ? 8.302 -16.045 -15.884 1.00 77.81 75 TRP A CA 1
ATOM 591 C C . TRP A 1 75 ? 9.519 -16.084 -16.814 1.00 77.81 75 TRP A C 1
ATOM 593 O O . TRP A 1 75 ? 10.641 -16.214 -16.331 1.00 77.81 75 TRP A O 1
ATOM 603 N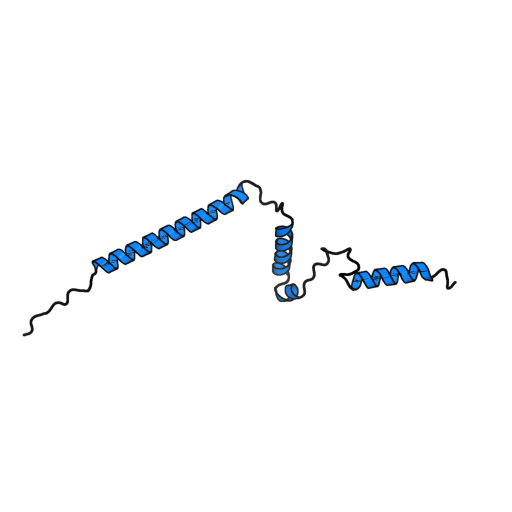 N . ASN A 1 76 ? 9.302 -15.947 -18.123 1.00 80.00 76 ASN A N 1
ATOM 604 C CA . ASN A 1 76 ? 10.364 -15.865 -19.127 1.00 80.00 76 ASN A CA 1
ATOM 605 C C . ASN A 1 76 ? 10.598 -14.428 -19.615 1.00 80.00 76 ASN A C 1
ATOM 607 O O . ASN A 1 76 ? 11.323 -14.218 -20.587 1.00 80.00 76 ASN A O 1
ATOM 611 N N . TRP A 1 77 ? 9.979 -13.437 -18.970 1.00 77.88 77 TRP A N 1
ATOM 612 C CA . TRP A 1 77 ? 10.085 -12.052 -19.391 1.00 77.88 77 TRP A CA 1
ATOM 613 C C . TRP A 1 77 ? 11.415 -11.452 -18.950 1.00 77.88 77 TRP A C 1
ATOM 615 O O . TRP A 1 77 ? 11.695 -11.309 -17.759 1.00 77.88 77 TRP A O 1
ATOM 625 N N . PHE A 1 78 ? 12.206 -11.049 -19.938 1.00 71.25 78 PHE A N 1
ATOM 626 C CA . PHE A 1 78 ? 13.380 -10.216 -19.750 1.00 71.25 78 PHE A CA 1
ATOM 627 C C . PHE A 1 78 ? 13.072 -8.810 -20.266 1.00 71.25 78 PHE A C 1
ATOM 629 O O . PHE A 1 78 ? 12.431 -8.629 -21.298 1.00 71.25 78 PHE A O 1
ATOM 636 N N . ASP A 1 79 ? 13.461 -7.793 -19.497 1.00 70.25 79 ASP A N 1
ATOM 637 C CA . ASP A 1 79 ? 13.267 -6.404 -19.902 1.00 70.25 79 ASP A CA 1
ATOM 638 C C . ASP A 1 79 ? 14.398 -5.984 -20.841 1.00 70.25 79 ASP A C 1
ATOM 640 O O . ASP A 1 79 ? 15.458 -5.540 -20.402 1.00 70.25 79 ASP A O 1
ATOM 644 N N . ASP A 1 80 ? 14.148 -6.104 -22.141 1.00 66.31 80 ASP A N 1
ATOM 645 C CA . ASP A 1 80 ? 15.115 -5.775 -23.196 1.00 66.31 80 ASP A CA 1
ATOM 646 C C . ASP A 1 80 ? 15.574 -4.305 -23.141 1.00 66.31 80 ASP A C 1
ATOM 648 O O . ASP A 1 80 ? 16.644 -3.966 -23.627 1.00 66.31 80 ASP A O 1
ATOM 652 N N . ARG A 1 81 ? 14.785 -3.416 -22.517 1.00 61.31 81 ARG A N 1
ATOM 653 C CA . ARG A 1 81 ? 14.997 -1.956 -22.548 1.00 61.31 81 ARG A CA 1
ATOM 654 C C . ARG A 1 81 ? 15.737 -1.383 -21.345 1.00 61.31 81 ARG A C 1
ATOM 656 O O . ARG A 1 81 ? 16.048 -0.193 -21.347 1.00 61.31 81 ARG A O 1
ATOM 663 N N . THR A 1 82 ? 15.969 -2.156 -20.283 1.00 58.31 82 THR A N 1
ATOM 664 C CA . THR A 1 82 ? 16.667 -1.624 -19.094 1.00 58.31 82 THR A CA 1
ATOM 665 C C . THR A 1 82 ? 18.183 -1.655 -19.224 1.00 58.31 82 THR A C 1
ATOM 667 O O . THR A 1 82 ? 18.855 -0.899 -18.527 1.00 58.31 82 THR A O 1
ATOM 670 N N . TRP A 1 83 ? 18.727 -2.466 -20.134 1.00 56.16 83 TRP A N 1
ATOM 671 C CA . TRP A 1 83 ? 20.171 -2.672 -20.254 1.00 56.16 83 TRP A CA 1
ATOM 672 C C . TRP A 1 83 ? 20.647 -2.808 -21.707 1.00 56.16 83 TRP A C 1
ATOM 674 O O . TRP A 1 83 ? 21.468 -3.670 -22.009 1.00 56.16 83 TRP A O 1
ATOM 684 N N . ASP A 1 84 ? 20.217 -1.908 -22.595 1.00 49.03 84 ASP A N 1
ATOM 685 C CA . ASP A 1 84 ? 20.691 -1.865 -23.994 1.00 49.03 84 ASP A CA 1
ATOM 686 C C . ASP A 1 84 ? 22.218 -1.623 -24.140 1.00 49.03 84 ASP A C 1
ATOM 688 O O . ASP A 1 84 ? 22.773 -1.761 -25.226 1.00 49.03 84 ASP A O 1
ATOM 692 N N . CYS A 1 85 ? 22.940 -1.306 -23.054 1.00 42.09 85 CYS A N 1
ATOM 693 C CA . CYS A 1 85 ? 24.375 -0.993 -23.079 1.00 42.09 85 CYS A CA 1
ATOM 694 C C . CYS A 1 85 ? 25.174 -1.611 -21.910 1.00 42.09 85 CYS A C 1
ATOM 696 O O . CYS A 1 85 ? 25.907 -0.902 -21.219 1.00 42.09 85 CYS A O 1
ATOM 698 N N . LEU A 1 86 ? 25.093 -2.928 -21.684 1.00 49.81 86 LEU A N 1
ATOM 699 C CA . LEU A 1 86 ? 26.110 -3.644 -20.895 1.00 49.81 86 LEU A CA 1
ATOM 700 C C . LEU A 1 86 ? 26.706 -4.824 -21.682 1.00 49.81 86 LEU A C 1
ATOM 702 O O . LEU A 1 86 ? 26.034 -5.843 -21.844 1.00 49.81 86 LEU A O 1
ATOM 706 N N . PRO A 1 87 ? 27.990 -4.749 -22.091 1.00 51.44 87 PRO A N 1
ATOM 707 C CA . PRO A 1 87 ? 28.661 -5.810 -22.856 1.00 51.44 87 PRO A CA 1
ATOM 708 C C . PRO A 1 87 ? 28.729 -7.176 -22.156 1.00 51.44 87 PRO A C 1
ATOM 710 O O . PRO A 1 87 ? 29.038 -8.175 -22.795 1.00 51.44 87 PRO A O 1
ATOM 713 N N . TRP A 1 88 ? 28.494 -7.216 -20.841 1.00 51.38 88 TRP A N 1
ATOM 714 C CA . TRP A 1 88 ? 28.714 -8.392 -19.992 1.00 51.38 88 TRP A CA 1
ATOM 715 C C . TRP A 1 88 ? 27.425 -9.074 -19.523 1.00 51.38 88 TRP A C 1
ATOM 717 O O . TRP A 1 88 ? 27.499 -10.130 -18.904 1.00 51.38 88 TRP A O 1
ATOM 727 N N . VAL A 1 89 ? 26.261 -8.461 -19.758 1.00 56.03 89 VAL A N 1
ATOM 728 C CA . VAL A 1 89 ? 24.972 -8.937 -19.220 1.00 56.03 89 VAL A CA 1
ATOM 729 C C . VAL A 1 89 ? 24.109 -9.588 -20.302 1.00 56.03 89 VAL A C 1
ATOM 731 O O . VAL A 1 89 ? 23.288 -10.443 -19.988 1.00 56.03 89 VAL A O 1
ATOM 734 N N . ASN A 1 90 ? 24.323 -9.248 -21.575 1.00 51.62 90 ASN A N 1
ATOM 735 C CA . ASN A 1 90 ? 23.518 -9.747 -22.684 1.00 51.62 90 ASN A CA 1
ATOM 736 C C . ASN A 1 90 ? 24.402 -10.457 -23.735 1.00 51.62 90 ASN A C 1
ATOM 738 O O . ASN A 1 90 ? 25.269 -9.832 -24.353 1.00 51.62 90 ASN A O 1
ATOM 742 N N . ILE A 1 91 ? 24.191 -11.768 -23.921 1.00 57.69 91 ILE A N 1
ATOM 743 C CA . ILE A 1 91 ? 24.960 -12.622 -24.849 1.00 57.69 91 ILE A CA 1
ATOM 744 C C . ILE A 1 91 ? 24.801 -12.166 -26.315 1.00 57.69 91 ILE A C 1
ATOM 746 O O . ILE A 1 91 ? 25.722 -12.327 -27.118 1.00 57.69 91 ILE A O 1
ATOM 750 N N . ASP A 1 92 ? 23.677 -11.527 -26.655 1.00 56.66 92 ASP A N 1
ATOM 751 C CA . ASP A 1 92 ? 23.362 -11.091 -28.019 1.00 56.66 92 ASP A CA 1
ATOM 752 C C . ASP A 1 92 ? 24.123 -9.812 -28.400 1.00 56.66 92 ASP A C 1
ATOM 754 O O . ASP A 1 92 ? 24.583 -9.665 -29.536 1.00 56.66 92 ASP A O 1
ATOM 758 N N . CYS A 1 93 ? 24.371 -8.925 -27.429 1.00 54.91 93 CYS A N 1
ATOM 759 C CA . CYS A 1 93 ? 25.170 -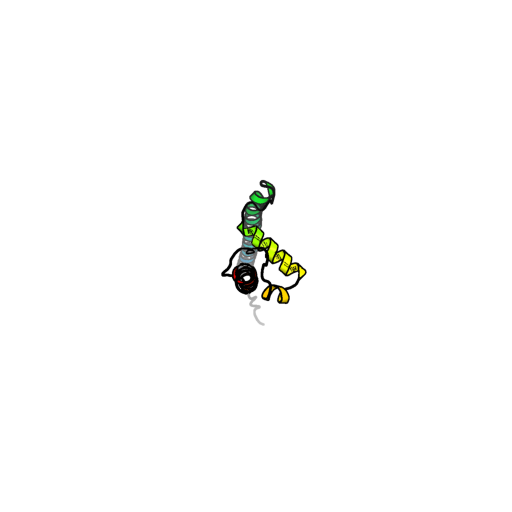7.714 -27.631 1.00 54.91 93 CYS A CA 1
ATOM 760 C C . CYS A 1 93 ? 26.673 -8.030 -27.779 1.00 54.91 93 CYS A C 1
ATOM 762 O O . CYS A 1 93 ? 27.354 -7.435 -28.618 1.00 54.91 93 CYS A O 1
ATOM 764 N N . TRP A 1 94 ? 27.188 -9.028 -27.043 1.00 53.31 94 TRP A N 1
ATOM 765 C CA . TRP A 1 94 ? 28.567 -9.517 -27.200 1.00 53.31 94 TRP A CA 1
ATOM 766 C C . TRP A 1 94 ? 28.810 -10.081 -28.607 1.00 53.31 94 TRP A C 1
ATOM 768 O O . TRP A 1 94 ? 29.799 -9.727 -29.253 1.00 53.31 94 TRP A O 1
ATOM 778 N N . ASN A 1 95 ? 27.871 -10.882 -29.125 1.00 61.00 95 ASN A N 1
ATOM 779 C CA . ASN A 1 95 ? 27.967 -11.446 -30.473 1.00 61.00 95 ASN A CA 1
ATOM 780 C C . ASN A 1 95 ? 27.990 -10.349 -31.554 1.00 61.00 95 ASN A C 1
ATOM 782 O O . ASN A 1 95 ? 28.823 -10.402 -32.458 1.00 61.00 95 ASN A O 1
ATOM 786 N N . HIS A 1 96 ? 27.157 -9.310 -31.440 1.00 61.62 96 HIS A N 1
ATOM 787 C CA . HIS A 1 96 ? 27.142 -8.199 -32.402 1.00 61.62 96 HIS A CA 1
ATOM 788 C C . HIS A 1 96 ? 28.405 -7.315 -32.348 1.00 61.62 96 HIS A C 1
ATOM 790 O O . HIS A 1 96 ? 28.908 -6.899 -33.396 1.00 61.62 96 HIS A O 1
ATOM 796 N N . LEU A 1 97 ? 28.956 -7.050 -31.158 1.00 61.84 97 LEU A N 1
ATOM 797 C CA . LEU A 1 97 ? 30.181 -6.253 -30.986 1.00 61.84 97 LEU A CA 1
ATOM 798 C C . LEU A 1 97 ? 31.438 -6.999 -31.445 1.00 61.84 97 LEU A C 1
ATOM 800 O O . LEU A 1 97 ? 32.294 -6.406 -32.106 1.00 61.84 97 LEU A O 1
ATOM 804 N N . VAL A 1 98 ? 31.550 -8.294 -31.138 1.00 63.25 98 VAL A N 1
ATOM 805 C CA . VAL A 1 98 ? 32.691 -9.119 -31.563 1.00 63.25 98 VAL A CA 1
ATOM 806 C C . VAL A 1 98 ? 32.669 -9.334 -33.076 1.00 63.25 98 VAL A C 1
ATOM 808 O O . VAL A 1 98 ? 33.694 -9.126 -33.726 1.00 63.25 98 VAL A O 1
ATOM 811 N N . LEU A 1 99 ? 31.509 -9.637 -33.670 1.00 59.88 99 LEU A N 1
ATOM 812 C CA . LEU A 1 99 ? 31.372 -9.758 -35.128 1.00 59.88 99 LEU A CA 1
ATOM 813 C C . LEU A 1 99 ? 31.596 -8.409 -35.846 1.00 59.88 99 LEU A C 1
ATOM 815 O O . LEU A 1 99 ? 32.243 -8.365 -36.897 1.00 59.88 99 LEU A O 1
ATOM 819 N N . GLY A 1 100 ? 31.147 -7.290 -35.267 1.00 61.12 100 GLY A N 1
ATOM 820 C CA . GLY A 1 100 ? 31.379 -5.946 -35.811 1.00 61.12 100 GLY A CA 1
ATOM 821 C C . GLY A 1 100 ? 32.845 -5.494 -35.737 1.00 61.12 100 GLY A C 1
ATOM 822 O O . GLY A 1 100 ? 33.369 -4.905 -36.686 1.00 61.12 100 GLY A O 1
ATOM 823 N N . ALA A 1 101 ? 33.549 -5.814 -34.648 1.00 58.97 101 ALA A N 1
ATOM 824 C CA . ALA A 1 101 ? 34.972 -5.507 -34.496 1.00 58.97 101 ALA A CA 1
ATOM 825 C C . ALA A 1 101 ? 35.865 -6.409 -35.368 1.00 58.97 101 ALA A C 1
ATOM 827 O O . ALA A 1 101 ? 36.893 -5.953 -35.874 1.00 58.97 101 ALA A O 1
ATOM 828 N N . MET A 1 102 ? 35.468 -7.669 -35.581 1.00 53.94 102 MET A N 1
ATOM 829 C CA . MET A 1 102 ? 36.220 -8.626 -36.399 1.00 53.94 102 MET A CA 1
ATOM 830 C C . MET A 1 102 ? 36.098 -8.322 -37.902 1.00 53.94 102 MET A C 1
ATOM 832 O O . MET A 1 102 ? 37.085 -8.424 -38.626 1.00 53.94 102 MET A O 1
ATOM 836 N N . THR A 1 103 ? 34.934 -7.862 -38.370 1.00 58.00 103 THR A N 1
ATOM 837 C CA . THR A 1 103 ? 34.709 -7.508 -39.788 1.00 58.00 103 THR A CA 1
ATOM 838 C C . THR A 1 103 ? 35.321 -6.163 -40.192 1.00 58.00 103 THR A C 1
ATOM 840 O O . THR A 1 103 ? 35.777 -6.020 -41.323 1.00 58.00 103 THR A O 1
ATOM 843 N N . THR A 1 104 ? 35.406 -5.185 -39.283 1.00 56.72 104 THR A N 1
ATOM 844 C CA . THR A 1 104 ? 35.930 -3.840 -39.603 1.00 56.72 104 THR A CA 1
ATOM 845 C C . THR A 1 104 ? 37.441 -3.681 -39.414 1.00 56.72 104 THR A C 1
ATOM 847 O O . THR A 1 104 ? 38.027 -2.789 -40.026 1.00 56.72 104 THR A O 1
ATOM 850 N N . LYS A 1 105 ? 38.101 -4.535 -38.612 1.00 54.34 105 LYS A N 1
ATOM 851 C CA . LYS A 1 105 ? 39.555 -4.439 -38.350 1.00 54.34 105 LYS A CA 1
ATOM 852 C C . LYS A 1 105 ? 40.432 -5.498 -39.030 1.00 54.34 105 LYS A C 1
ATOM 854 O 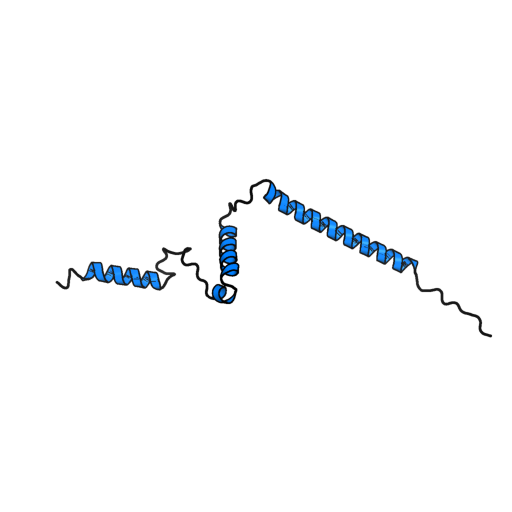O . LYS A 1 105 ? 41.642 -5.303 -39.063 1.00 54.34 105 LYS A O 1
ATOM 859 N N . LEU A 1 106 ? 39.869 -6.578 -39.586 1.00 53.50 106 LEU A N 1
ATOM 860 C CA . LEU A 1 106 ? 40.642 -7.637 -40.270 1.00 53.50 106 LEU A CA 1
ATOM 861 C C . LEU A 1 106 ? 40.460 -7.679 -41.796 1.00 53.50 106 LEU A C 1
ATOM 863 O O . LEU A 1 106 ? 41.281 -8.279 -42.483 1.00 53.50 106 LEU A O 1
ATOM 867 N N . LEU A 1 107 ? 39.443 -7.011 -42.350 1.00 54.44 107 LEU A N 1
ATOM 868 C CA . LEU A 1 107 ? 39.232 -6.957 -43.801 1.00 54.44 107 LEU A CA 1
ATOM 869 C C . LEU A 1 107 ? 40.303 -6.171 -44.598 1.00 54.44 107 LEU A C 1
ATOM 871 O O . LEU A 1 107 ? 40.545 -6.557 -45.737 1.00 54.44 107 LEU A O 1
ATOM 875 N N . PRO A 1 108 ? 41.006 -5.145 -44.062 1.00 54.91 108 PRO A N 1
ATOM 876 C CA . PRO A 1 108 ? 42.086 -4.486 -44.806 1.00 54.91 108 PRO A CA 1
ATOM 877 C C . PRO A 1 108 ? 43.443 -5.220 -44.742 1.00 54.91 108 PRO A C 1
ATOM 879 O O . PRO A 1 108 ? 44.440 -4.661 -45.180 1.00 54.91 108 PRO A O 1
ATOM 882 N N . PHE A 1 109 ? 43.510 -6.436 -44.184 1.00 55.75 109 PHE A N 1
ATOM 883 C CA . PHE A 1 109 ? 44.736 -7.256 -44.144 1.00 55.75 109 PHE A CA 1
ATOM 884 C C . PHE A 1 109 ? 44.659 -8.539 -44.995 1.00 55.75 109 PHE A C 1
ATOM 886 O O . PHE A 1 109 ? 45.630 -9.291 -45.047 1.00 55.75 109 PHE A O 1
ATOM 893 N N . LEU A 1 110 ? 43.522 -8.801 -45.654 1.00 56.38 110 LEU A N 1
ATOM 894 C CA . LEU A 1 110 ? 43.289 -9.982 -46.505 1.00 56.38 110 LEU A CA 1
ATOM 895 C C . LEU A 1 110 ? 42.920 -9.635 -47.965 1.00 56.38 110 LEU A C 1
ATOM 897 O O . LEU A 1 110 ? 42.515 -10.520 -48.718 1.00 56.38 110 LEU A O 1
ATOM 901 N N . LEU A 1 111 ? 43.100 -8.374 -48.368 1.00 50.94 111 LEU A N 1
ATOM 902 C CA . LEU A 1 111 ? 43.112 -7.879 -49.753 1.00 50.94 111 LEU A CA 1
ATOM 903 C C . LEU A 1 111 ? 44.393 -7.068 -49.964 1.00 50.94 111 LEU A C 1
ATOM 905 O O . LEU A 1 111 ? 44.960 -7.164 -51.072 1.00 50.94 111 LEU A O 1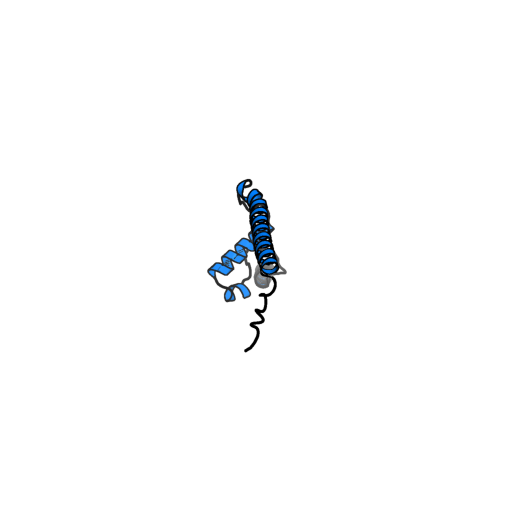
#

Organism: Brassica campestris (NCBI:txid3711)

InterPro domains:
  IPR003674 Oligosaccharyl transferase, STT3 subunit [PTHR13872] (7-89)
  IPR048307 Oligosaccharyl transferase STT3, N-terminal domain [PF02516] (23-83)

pLDDT: mean 71.12, std 14.99, range [42.09, 96.44]

Radius of gyration: 34.35 Å; chains: 1; bounding box: 89×52×93 Å

Sequence (111 aa):
MAALERSQPPGTSSAMRNAFGTVLSALILVLIGVLAFSIRLFSVIKYESVIHEFDPYFNYRVTQFLSNNGIYEFWNWFDDRTWDCLPWVNIDCWNHLVLGAMTTKLLPFLL

Secondary structure (DSSP, 8-state):
-------PPS-HHHHHHHHHHHHHHHHHHHHHHHHHHHHHHHHHHHS-S---SHHHHHHHHHHHHHHHHHHHHHHT---TTS-TT-TTT-HHHHHHHHHHHHHHHHGGG--

Foldseek 3Di:
DDDPPPDDPPCPPVVVVVVVVVVVVVVVVVVVVVVVVVVVCVVCVPPPPDPPDPPVVVVVVLVVCCVPPHDVVSVVDDDCPPPVDDCPPDPVNVVVVVVVCCVPPCVVVPD